Protein AF-A0A3M4PIZ4-F1 (afdb_monomer)

Solvent-accessible surface area (backbone atoms only — not comparable to full-atom values): 4672 Å² total; per-residue (Å²): 110,69,69,61,53,49,54,30,55,77,69,70,49,80,83,89,76,70,62,93,89,57,57,73,84,48,44,65,58,52,50,49,54,51,48,48,38,67,75,48,58,74,75,52,87,66,96,42,71,67,56,45,50,55,53,45,55,52,48,52,49,38,63,76,75,66,58,82,73,78,81,81,126

InterPro domains:
  IPR001584 Integrase, catalytic core [PF13333] (30-69)
  IPR012337 Ribonuclease H-like superfamily [SSF53098] (3-72)
  IPR036397 Ribonuclease H superfamily [G3DSA:3.30.420.10] (1-72)
  IPR050900 Transposase IS3/IS150/IS904 [PTHR46889] (3-72)

Foldseek 3Di:
DVVVVVVCVVVVHDDPDDDPPPCVVVVVVVVVVVCCCVVPVVVDDDPDPVSVVVSVVVVVCCVVPPDDDPDPD

Organism: Pseudomonas viridiflava (NCBI:txid33069)

Structure (mmCIF, N/CA/C/O backbone):
data_AF-A0A3M4PIZ4-F1
#
_entry.id   AF-A0A3M4PIZ4-F1
#
loop_
_atom_site.group_PDB
_atom_site.id
_atom_site.type_symbol
_atom_site.label_atom_id
_atom_site.label_alt_id
_atom_site.label_comp_id
_atom_site.label_asym_id
_atom_site.label_entity_id
_atom_site.label_seq_id
_atom_site.pdbx_PDB_ins_code
_atom_site.Cartn_x
_atom_site.Cartn_y
_atom_site.Cartn_z
_atom_site.occupancy
_atom_site.B_iso_or_equiv
_atom_site.auth_seq_id
_atom_site.auth_comp_id
_atom_site.auth_asym_id
_atom_site.auth_atom_id
_atom_site.pdbx_PDB_model_num
ATOM 1 N N . HIS A 1 1 ? 9.557 -22.313 -5.269 1.00 66.12 1 HIS A N 1
ATOM 2 C CA . HIS A 1 1 ? 8.640 -21.447 -6.057 1.00 66.12 1 HIS A CA 1
ATOM 3 C C . HIS A 1 1 ? 8.021 -22.083 -7.316 1.00 66.12 1 HIS A C 1
ATOM 5 O O . HIS A 1 1 ? 7.330 -21.374 -8.038 1.00 66.12 1 HIS A O 1
ATOM 11 N N . ALA A 1 2 ? 8.200 -23.380 -7.617 1.00 84.38 2 ALA A N 1
ATOM 12 C CA . ALA A 1 2 ? 7.684 -23.968 -8.867 1.00 84.38 2 ALA A CA 1
ATOM 13 C C . ALA A 1 2 ? 6.153 -23.845 -9.023 1.00 84.38 2 ALA A C 1
ATOM 15 O O . ALA A 1 2 ? 5.683 -23.453 -10.087 1.00 84.38 2 ALA A O 1
ATOM 16 N N . GLN A 1 3 ? 5.399 -24.061 -7.941 1.00 92.19 3 GLN A N 1
ATOM 17 C CA . GLN A 1 3 ? 3.937 -23.921 -7.924 1.00 92.19 3 GLN A CA 1
ATOM 18 C C . GLN A 1 3 ? 3.466 -22.495 -8.256 1.00 92.19 3 GLN A C 1
ATOM 20 O O . GLN A 1 3 ? 2.557 -22.316 -9.062 1.00 92.19 3 GLN A O 1
ATOM 25 N N . TYR A 1 4 ? 4.113 -21.467 -7.695 1.00 90.44 4 TYR A N 1
ATOM 26 C CA . TYR A 1 4 ? 3.765 -20.070 -7.977 1.00 90.44 4 TYR A CA 1
ATOM 27 C C . TYR A 1 4 ? 4.046 -19.703 -9.439 1.00 90.44 4 TYR A C 1
ATOM 29 O O . TYR A 1 4 ? 3.182 -19.152 -10.116 1.00 90.44 4 TYR A O 1
ATOM 37 N N . ARG A 1 5 ? 5.215 -20.095 -9.966 1.00 90.25 5 ARG A N 1
ATOM 38 C CA . ARG A 1 5 ? 5.563 -19.851 -11.374 1.00 90.25 5 ARG A CA 1
ATOM 39 C C . ARG A 1 5 ? 4.608 -20.552 -12.336 1.00 90.25 5 ARG A C 1
ATOM 41 O O . ARG A 1 5 ? 4.223 -19.958 -13.337 1.00 90.25 5 ARG A O 1
ATOM 48 N N . HIS A 1 6 ? 4.209 -21.783 -12.014 1.00 93.12 6 HIS A N 1
ATOM 49 C CA . HIS A 1 6 ? 3.220 -22.522 -12.790 1.00 93.12 6 HIS A CA 1
ATOM 50 C C . HIS A 1 6 ? 1.870 -21.795 -12.800 1.00 93.12 6 HIS A C 1
ATOM 52 O O . HIS A 1 6 ? 1.310 -21.570 -13.867 1.00 93.12 6 HIS A O 1
ATOM 58 N N . LYS A 1 7 ? 1.395 -21.323 -11.640 1.00 95.00 7 LYS A N 1
ATOM 59 C CA . LYS A 1 7 ? 0.145 -20.555 -11.536 1.00 95.00 7 LYS A CA 1
ATOM 60 C C . LYS A 1 7 ? 0.169 -19.273 -12.372 1.00 95.00 7 LYS A C 1
ATOM 62 O O . LYS A 1 7 ? -0.824 -18.956 -13.020 1.00 95.00 7 LYS A O 1
ATOM 67 N N . LEU A 1 8 ? 1.294 -18.555 -12.377 1.00 93.69 8 LEU A N 1
ATOM 68 C CA . LEU A 1 8 ? 1.472 -17.366 -13.214 1.00 93.69 8 LEU A CA 1
ATOM 69 C C . LEU A 1 8 ? 1.463 -17.721 -14.705 1.00 93.69 8 LEU A C 1
ATOM 71 O O . LEU A 1 8 ? 0.749 -17.081 -15.468 1.00 93.69 8 LEU A O 1
ATOM 75 N N . SER A 1 9 ? 2.173 -18.783 -15.100 1.00 92.31 9 SER A N 1
ATOM 76 C CA . SER A 1 9 ? 2.193 -19.265 -16.486 1.00 92.31 9 SER A CA 1
ATOM 77 C C . SER A 1 9 ? 0.805 -19.673 -16.978 1.00 92.31 9 SER A C 1
ATOM 79 O O . SER A 1 9 ? 0.420 -19.291 -18.077 1.00 92.31 9 SER A O 1
ATOM 81 N N . VAL A 1 10 ? 0.038 -20.410 -16.166 1.00 95.81 10 VAL A N 1
ATOM 82 C CA . VAL A 1 10 ? -1.336 -20.831 -16.498 1.00 95.81 10 VAL A CA 1
ATOM 83 C C . VAL A 1 10 ? -2.257 -19.624 -16.692 1.00 95.81 10 VAL A C 1
ATOM 85 O O . VAL A 1 10 ? -3.174 -19.673 -17.502 1.00 95.81 10 VAL A O 1
ATOM 88 N N . ARG A 1 11 ? -2.002 -18.521 -15.980 1.00 95.06 11 ARG A N 1
ATOM 89 C CA . ARG A 1 11 ? -2.771 -17.272 -16.087 1.00 95.06 11 ARG A CA 1
ATOM 90 C C . ARG A 1 11 ? -2.195 -16.274 -17.100 1.00 95.06 11 ARG A C 1
ATOM 92 O O . ARG A 1 11 ? -2.673 -15.147 -17.152 1.00 95.06 11 ARG A O 1
ATOM 99 N N . GLY A 1 12 ? -1.161 -16.644 -17.861 1.00 94.25 12 GLY A N 1
ATOM 100 C CA . GLY A 1 12 ? -0.513 -15.751 -18.831 1.00 94.25 12 GLY A CA 1
ATOM 101 C C . GLY A 1 12 ? 0.224 -14.557 -18.208 1.00 94.25 12 GLY A C 1
ATOM 102 O O . GLY A 1 12 ? 0.533 -13.591 -18.900 1.00 94.25 12 GLY A O 1
ATOM 103 N N . VAL A 1 13 ? 0.519 -14.597 -16.905 1.00 93.25 13 VAL A N 1
ATOM 104 C CA . VAL A 1 13 ? 1.183 -13.496 -16.197 1.00 93.25 13 VAL A CA 1
ATOM 105 C C . VAL A 1 13 ? 2.697 -13.623 -16.352 1.00 93.25 13 VAL A C 1
ATOM 107 O O . VAL A 1 13 ? 3.319 -14.555 -15.831 1.00 93.25 13 VAL A O 1
ATOM 110 N N . LYS A 1 14 ? 3.311 -12.653 -17.036 1.00 88.56 14 LYS A N 1
ATOM 111 C CA . LYS A 1 14 ? 4.770 -12.552 -17.150 1.00 88.56 14 LYS A CA 1
ATOM 112 C C . LYS A 1 14 ? 5.366 -12.093 -15.820 1.00 88.56 14 LYS A C 1
ATOM 114 O O . LYS A 1 14 ? 4.985 -11.064 -15.274 1.00 88.56 14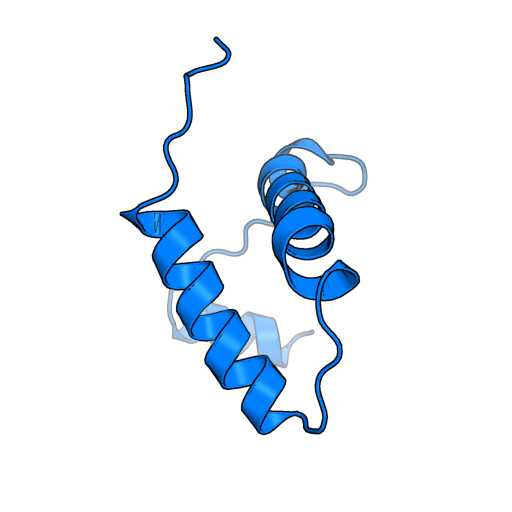 LYS A O 1
ATOM 119 N N . GLN A 1 15 ? 6.331 -12.849 -15.308 1.00 84.94 15 GLN A N 1
ATOM 120 C CA . GLN A 1 15 ? 7.070 -12.464 -14.107 1.00 84.94 15 GLN A CA 1
ATOM 121 C C . GLN A 1 15 ? 8.004 -11.292 -14.418 1.00 84.94 15 GLN A C 1
ATOM 123 O O . GLN A 1 15 ? 8.877 -11.413 -15.277 1.00 84.94 15 GLN A O 1
ATOM 128 N N . SER A 1 16 ? 7.837 -10.185 -13.695 1.00 77.44 16 SER A N 1
ATOM 129 C CA . SER A 1 16 ? 8.801 -9.086 -13.672 1.00 77.44 16 SER A CA 1
ATOM 130 C C . SER A 1 16 ? 9.790 -9.340 -12.536 1.00 77.44 16 SER A C 1
ATOM 132 O O . SER A 1 16 ? 9.547 -8.967 -11.392 1.00 77.44 16 SER A O 1
ATOM 134 N N . MET A 1 17 ? 10.854 -10.088 -12.826 1.00 76.25 17 MET A N 1
ATOM 135 C CA . MET A 1 17 ? 11.952 -10.315 -11.885 1.00 76.25 17 MET A CA 1
ATOM 136 C C . MET A 1 17 ? 13.199 -9.641 -12.436 1.00 76.25 17 MET A C 1
ATOM 138 O O . MET A 1 17 ? 13.794 -10.123 -13.403 1.00 76.25 17 MET A O 1
ATOM 142 N N . SER A 1 18 ? 13.603 -8.546 -11.810 1.00 70.81 18 SER A N 1
ATOM 143 C CA . SER A 1 18 ? 14.868 -7.894 -12.129 1.00 70.81 18 SER A CA 1
ATOM 144 C C . SER A 1 18 ? 16.036 -8.598 -11.456 1.00 70.81 18 SER A C 1
ATOM 146 O O . SER A 1 18 ? 15.872 -9.378 -10.513 1.00 70.81 18 SER A O 1
ATOM 148 N N . ARG A 1 19 ? 17.248 -8.368 -11.972 1.00 74.94 19 ARG A N 1
ATOM 149 C CA . ARG A 1 19 ? 18.461 -8.928 -11.367 1.00 74.94 19 ARG A CA 1
ATOM 150 C C . ARG A 1 19 ? 18.578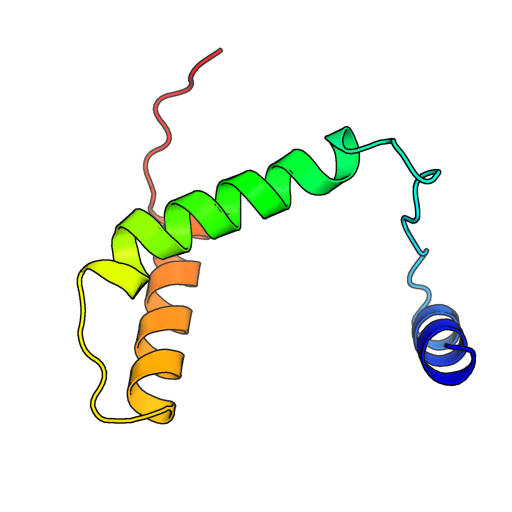 -8.447 -9.920 1.00 74.94 19 ARG A C 1
ATOM 152 O O . ARG A 1 19 ? 18.226 -7.311 -9.603 1.00 74.94 19 ARG A O 1
ATOM 159 N N . LYS A 1 20 ? 19.113 -9.307 -9.050 1.00 72.00 20 LYS A N 1
ATOM 160 C CA . LYS A 1 20 ? 19.449 -8.941 -7.669 1.00 72.00 20 LYS A CA 1
ATOM 161 C C . LYS A 1 20 ? 20.306 -7.665 -7.694 1.00 72.00 20 LYS A C 1
ATOM 163 O O . LYS A 1 20 ? 21.334 -7.651 -8.363 1.00 72.00 20 LYS A O 1
ATOM 168 N N . GLY A 1 21 ? 19.861 -6.619 -6.997 1.00 69.75 21 GLY A N 1
A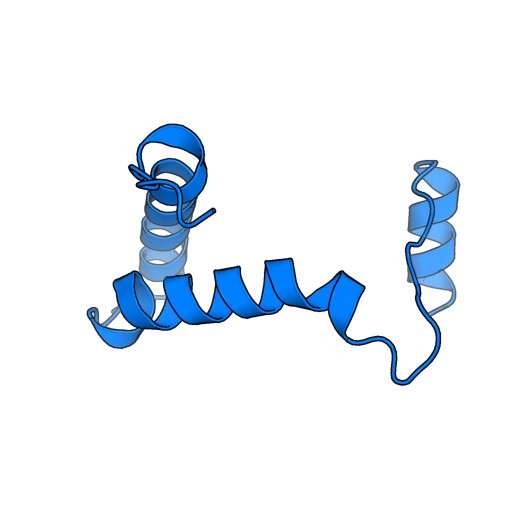TOM 169 C CA . GLY A 1 21 ? 20.514 -5.303 -6.979 1.00 69.75 21 GLY A CA 1
ATOM 170 C C . GLY A 1 21 ? 19.851 -4.222 -7.841 1.00 69.75 21 GLY A C 1
ATOM 171 O O . GLY A 1 21 ? 20.271 -3.075 -7.758 1.00 69.75 21 GLY A O 1
ATOM 172 N N . ASN A 1 22 ? 18.808 -4.537 -8.620 1.00 69.56 22 ASN A N 1
ATOM 173 C CA . ASN A 1 22 ? 18.013 -3.521 -9.312 1.00 69.56 22 ASN A CA 1
ATOM 174 C C . ASN A 1 22 ? 16.773 -3.141 -8.481 1.00 69.56 22 ASN A C 1
ATOM 176 O O . ASN A 1 22 ? 15.734 -3.791 -8.578 1.00 69.56 22 ASN A O 1
ATOM 180 N N . CYS A 1 23 ? 16.901 -2.122 -7.626 1.00 69.69 23 CYS A N 1
ATOM 181 C CA . CYS A 1 23 ? 15.826 -1.643 -6.747 1.00 69.69 23 CYS A CA 1
ATOM 182 C C . CYS A 1 23 ? 14.800 -0.745 -7.455 1.00 69.69 23 CYS A C 1
ATOM 184 O O . CYS A 1 23 ? 13.708 -0.546 -6.930 1.00 69.69 23 CYS A O 1
ATOM 186 N N . LEU A 1 24 ? 15.118 -0.232 -8.649 1.00 73.56 24 LEU A N 1
ATOM 187 C CA . LEU A 1 24 ? 14.280 0.746 -9.349 1.00 73.56 24 LEU A CA 1
ATOM 188 C C . LEU A 1 24 ? 12.887 0.196 -9.674 1.00 73.56 24 LEU A C 1
ATOM 190 O O . LEU A 1 24 ? 11.899 0.910 -9.524 1.00 73.56 24 LEU A O 1
ATOM 194 N N . ASP A 1 25 ? 12.791 -1.088 -10.025 1.00 79.31 25 ASP A N 1
ATOM 195 C CA . ASP A 1 25 ? 11.501 -1.724 -10.322 1.00 79.31 25 ASP A CA 1
ATOM 196 C C . ASP A 1 25 ? 10.624 -1.903 -9.073 1.00 79.31 25 ASP A C 1
ATOM 198 O O . ASP A 1 25 ? 9.403 -1.997 -9.181 1.00 79.31 25 ASP A O 1
ATOM 202 N N . ASN A 1 26 ? 11.232 -1.928 -7.882 1.00 84.81 26 ASN A N 1
ATOM 203 C CA . ASN A 1 26 ? 10.514 -2.023 -6.611 1.00 84.81 26 ASN A CA 1
ATOM 204 C C . ASN A 1 26 ? 10.224 -0.648 -5.989 1.00 84.81 26 ASN A C 1
ATOM 206 O O . ASN A 1 26 ? 9.362 -0.551 -5.117 1.00 84.81 26 ASN A O 1
ATOM 210 N N . ALA A 1 27 ? 10.891 0.416 -6.448 1.00 87.50 27 ALA A N 1
ATOM 211 C CA . ALA A 1 27 ? 10.821 1.748 -5.847 1.00 87.50 27 ALA A CA 1
ATOM 212 C C . ALA A 1 27 ? 9.385 2.295 -5.753 1.00 87.50 27 ALA A C 1
ATOM 214 O O . ALA A 1 27 ? 9.016 2.911 -4.755 1.00 87.50 27 ALA A O 1
ATOM 215 N N . ALA A 1 28 ? 8.540 2.030 -6.757 1.00 86.88 28 ALA A N 1
ATOM 216 C CA . ALA A 1 28 ? 7.136 2.443 -6.735 1.00 86.88 28 ALA A CA 1
ATOM 217 C C . ALA A 1 28 ? 6.346 1.763 -5.602 1.00 86.88 28 ALA A C 1
ATOM 219 O O . ALA A 1 28 ? 5.596 2.425 -4.882 1.00 86.88 28 ALA A O 1
ATOM 220 N N . MET A 1 29 ? 6.547 0.456 -5.408 1.00 91.25 29 MET A N 1
ATOM 221 C CA . MET A 1 29 ? 5.907 -0.289 -4.323 1.00 91.25 29 MET A CA 1
ATOM 222 C C . MET A 1 29 ? 6.482 0.092 -2.959 1.00 91.25 29 MET A C 1
ATOM 224 O O . MET A 1 29 ? 5.725 0.222 -2.001 1.00 91.25 29 MET A O 1
ATOM 228 N N . GLU A 1 30 ? 7.793 0.319 -2.857 1.00 92.56 30 GLU A N 1
ATOM 229 C CA . GLU A 1 30 ? 8.429 0.816 -1.630 1.00 92.56 30 GLU A CA 1
ATOM 230 C C . GLU A 1 30 ? 7.866 2.177 -1.222 1.00 92.56 30 GLU A C 1
ATOM 232 O O . GLU A 1 30 ? 7.495 2.365 -0.063 1.00 92.56 30 GLU A O 1
ATOM 237 N N . SER A 1 31 ? 7.728 3.097 -2.181 1.00 91.88 31 SER A N 1
ATOM 238 C CA . SER A 1 31 ? 7.106 4.401 -1.958 1.00 91.88 31 SER A CA 1
ATOM 239 C C . SER A 1 31 ? 5.660 4.254 -1.487 1.00 91.88 31 SER A C 1
ATOM 241 O O . SER A 1 31 ? 5.303 4.833 -0.462 1.00 91.88 31 SER A O 1
ATOM 243 N N . PHE A 1 32 ? 4.855 3.426 -2.163 1.00 93.56 32 PHE A N 1
ATOM 244 C CA . PHE A 1 32 ? 3.481 3.139 -1.745 1.00 93.56 32 PHE A CA 1
ATOM 245 C C . PHE A 1 32 ? 3.416 2.623 -0.302 1.00 93.56 32 PHE A C 1
ATOM 247 O O . PHE A 1 32 ? 2.664 3.164 0.505 1.00 93.56 32 PHE A O 1
ATOM 254 N N . PHE A 1 33 ? 4.226 1.621 0.055 1.00 95.25 33 PHE A N 1
ATOM 255 C CA . PHE A 1 33 ? 4.222 1.069 1.410 1.00 95.25 33 PHE A CA 1
ATOM 256 C C . PHE A 1 33 ? 4.715 2.065 2.460 1.00 95.25 33 PHE A C 1
ATOM 258 O O . PHE A 1 33 ? 4.222 2.037 3.588 1.00 95.25 33 PHE A O 1
ATOM 265 N N . GLY A 1 34 ? 5.663 2.938 2.112 1.00 94.94 34 GLY A N 1
ATOM 266 C CA . GLY A 1 34 ? 6.068 4.051 2.967 1.00 94.94 34 GLY A CA 1
ATOM 267 C C . GLY A 1 34 ? 4.888 4.975 3.265 1.00 94.94 34 GLY A C 1
ATOM 268 O O . GLY A 1 34 ? 4.584 5.219 4.431 1.00 94.94 34 GLY A O 1
ATOM 269 N N . THR A 1 35 ? 4.177 5.404 2.219 1.00 94.56 35 THR A N 1
ATOM 270 C CA . THR A 1 35 ? 3.013 6.291 2.328 1.00 94.56 35 THR A CA 1
ATOM 271 C C . THR A 1 35 ? 1.855 5.651 3.096 1.00 94.56 35 THR A C 1
ATOM 273 O O . THR A 1 35 ? 1.345 6.257 4.035 1.00 94.56 35 THR A O 1
ATOM 276 N N . LEU A 1 36 ? 1.492 4.405 2.777 1.00 95.81 36 LEU A N 1
ATOM 277 C CA . LEU A 1 36 ? 0.448 3.650 3.480 1.00 95.81 36 LEU A CA 1
ATOM 278 C C . LEU A 1 36 ? 0.731 3.571 4.985 1.00 95.81 36 LEU A C 1
ATOM 280 O O . LEU A 1 36 ? -0.159 3.756 5.815 1.00 95.81 36 LEU A O 1
ATOM 284 N N . LYS A 1 37 ? 1.984 3.298 5.355 1.00 95.06 37 LYS A N 1
ATOM 285 C CA . LYS A 1 37 ? 2.356 3.196 6.764 1.00 95.06 37 LYS A CA 1
ATOM 286 C C . LYS A 1 37 ? 2.244 4.538 7.480 1.00 95.06 37 LYS A C 1
ATOM 288 O O . LYS A 1 37 ? 1.661 4.590 8.558 1.00 95.06 37 LYS A O 1
ATOM 293 N N . SER A 1 38 ? 2.766 5.609 6.881 1.00 95.06 38 SER A N 1
ATOM 294 C CA . SER A 1 38 ? 2.762 6.941 7.493 1.00 95.06 38 SER A CA 1
ATOM 295 C C . SER A 1 38 ? 1.382 7.591 7.556 1.00 95.06 38 SER A C 1
ATOM 297 O O . SER A 1 38 ? 1.081 8.258 8.536 1.00 95.06 38 SER A O 1
ATOM 299 N N . GLU A 1 39 ? 0.560 7.430 6.517 1.00 93.19 39 GLU A N 1
ATOM 300 C CA . GLU A 1 39 ? -0.726 8.132 6.393 1.00 93.19 39 GLU A CA 1
ATOM 301 C C . GLU A 1 39 ? -1.902 7.343 6.986 1.00 93.19 39 GLU A C 1
ATOM 303 O O . GLU A 1 39 ? -2.936 7.930 7.290 1.00 93.19 39 GLU A O 1
ATOM 308 N N . PHE A 1 40 ? -1.773 6.023 7.148 1.00 94.00 40 PHE A N 1
ATOM 309 C CA . PHE A 1 40 ? -2.869 5.175 7.620 1.00 94.00 40 PHE A CA 1
ATOM 310 C C . PHE A 1 40 ? -2.461 4.298 8.800 1.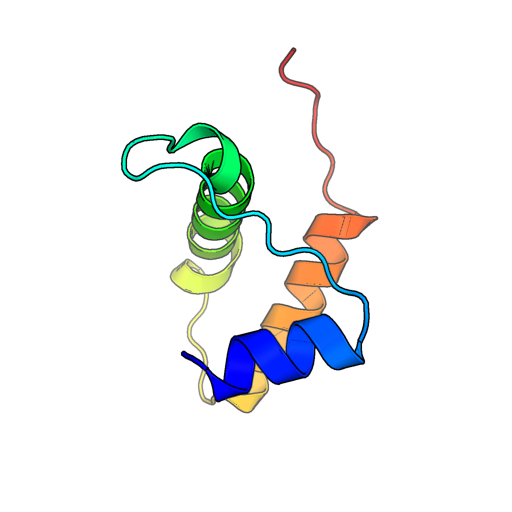00 94.00 40 PHE A C 1
ATOM 312 O O . PHE A 1 40 ? -3.037 4.419 9.879 1.00 94.00 40 PHE A O 1
ATOM 319 N N . PHE A 1 41 ? -1.457 3.437 8.622 1.00 92.62 41 PHE A N 1
ATOM 320 C CA . PHE A 1 41 ? -1.185 2.378 9.598 1.00 92.62 41 PHE A CA 1
ATOM 321 C C . PHE A 1 41 ? -0.673 2.901 10.949 1.00 92.62 41 PHE A C 1
ATOM 323 O O . PHE A 1 41 ? -1.078 2.394 11.986 1.00 92.62 41 PHE A O 1
ATOM 330 N N . TYR A 1 42 ? 0.207 3.906 10.961 1.00 93.38 42 TYR A N 1
ATOM 331 C CA . TYR A 1 42 ? 0.773 4.446 12.204 1.00 93.38 42 TYR A CA 1
ATOM 332 C C . TYR A 1 42 ? -0.121 5.471 12.909 1.00 93.38 42 TYR A C 1
ATOM 334 O O . TYR A 1 42 ? 0.136 5.796 14.065 1.00 93.38 42 TYR A O 1
ATOM 342 N N . LEU A 1 43 ? -1.157 5.983 12.239 1.00 90.94 43 LEU A N 1
ATOM 343 C CA . LEU A 1 43 ? -2.051 7.005 12.796 1.00 90.94 43 LEU A CA 1
ATOM 344 C C . LEU A 1 43 ? -3.283 6.416 13.492 1.00 90.94 43 LEU A C 1
ATOM 346 O O . LEU A 1 43 ? -4.057 7.158 14.092 1.00 90.94 43 LEU A O 1
ATOM 350 N N . LYS A 1 44 ? -3.489 5.100 13.392 1.00 89.56 44 LYS A N 1
ATOM 351 C CA . LYS A 1 44 ? -4.681 4.411 13.887 1.00 89.56 44 LYS A CA 1
ATOM 352 C C . LYS A 1 44 ? -4.286 3.190 14.710 1.00 89.56 44 LYS A C 1
ATOM 354 O O . LYS A 1 44 ? -3.303 2.518 14.410 1.00 89.56 44 LYS A O 1
ATOM 359 N N . GLN A 1 45 ? -5.073 2.898 15.739 1.00 91.94 45 GLN A N 1
ATOM 360 C CA . GLN A 1 45 ? -5.081 1.585 16.376 1.00 91.94 45 GLN A CA 1
ATOM 361 C C . GLN A 1 45 ? -6.277 0.811 15.834 1.00 91.94 45 GLN A C 1
ATOM 363 O O . GLN A 1 45 ? -7.331 1.401 15.622 1.00 91.94 45 GLN A O 1
ATOM 368 N N . PHE A 1 46 ? -6.087 -0.481 15.588 1.00 94.62 46 PHE A N 1
ATOM 369 C CA . PHE A 1 46 ? -7.131 -1.374 15.099 1.00 94.62 46 PHE A CA 1
ATOM 370 C C . PHE A 1 46 ? -7.413 -2.403 16.184 1.00 94.62 46 PHE A C 1
AT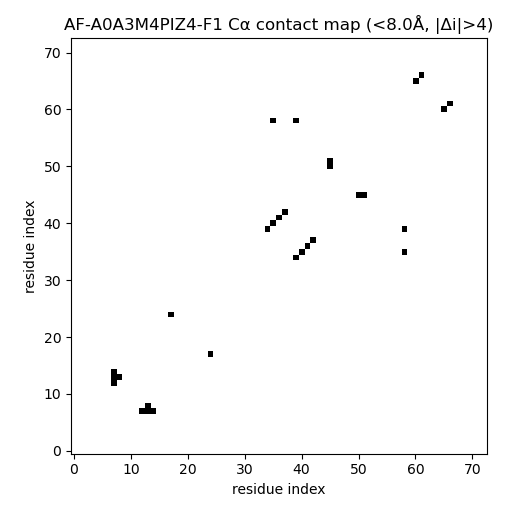OM 372 O O . PHE A 1 46 ? -6.488 -3.041 16.693 1.00 94.62 46 PHE A O 1
ATOM 379 N N . GLU A 1 47 ? -8.680 -2.574 16.524 1.00 95.25 47 GLU A N 1
ATOM 380 C CA . GLU A 1 47 ? -9.146 -3.530 17.523 1.00 95.25 47 GLU A CA 1
ATOM 381 C C . GLU A 1 47 ? -9.245 -4.946 16.938 1.00 95.25 47 GLU A C 1
ATOM 383 O O . GLU A 1 47 ? -9.224 -5.936 17.671 1.00 95.25 47 GLU A O 1
ATOM 388 N N . SER A 1 48 ? -9.310 -5.068 15.605 1.00 97.38 48 SER A N 1
ATOM 389 C CA . SER A 1 48 ? -9.362 -6.358 14.915 1.00 97.38 48 SER A CA 1
ATOM 390 C C . SER A 1 48 ? -8.710 -6.347 13.530 1.00 97.38 48 SER A C 1
ATOM 392 O O . SER A 1 48 ? -8.496 -5.310 12.902 1.00 97.38 48 SER A O 1
ATOM 394 N N . ILE A 1 49 ? -8.427 -7.548 13.013 1.00 96.12 49 ILE A N 1
ATOM 395 C CA . ILE A 1 49 ? -7.945 -7.724 11.636 1.00 96.12 49 ILE A CA 1
ATOM 396 C C . ILE A 1 49 ? -9.009 -7.292 10.618 1.00 96.12 49 ILE A C 1
ATOM 398 O O . ILE A 1 49 ? -8.657 -6.785 9.555 1.00 96.12 49 ILE A O 1
ATOM 402 N N . ASP A 1 50 ? -10.291 -7.503 10.909 1.00 97.56 50 ASP A N 1
ATOM 403 C CA . ASP A 1 50 ? -11.357 -7.166 9.966 1.00 97.56 50 ASP A CA 1
ATOM 404 C C . ASP A 1 50 ? -11.569 -5.653 9.871 1.00 97.56 50 ASP A C 1
ATOM 406 O O . ASP A 1 50 ? -11.745 -5.135 8.770 1.00 97.56 50 ASP A O 1
ATOM 410 N N . GLU A 1 51 ? -11.411 -4.930 10.981 1.00 96.81 51 GLU A N 1
ATOM 411 C CA . GLU A 1 51 ? -11.347 -3.467 10.975 1.00 96.81 51 GLU A CA 1
ATOM 412 C C . GLU A 1 51 ? -10.150 -2.956 10.158 1.00 96.81 51 GLU A C 1
ATOM 414 O O . GLU A 1 51 ? -10.302 -2.074 9.312 1.00 96.81 51 GLU A O 1
ATOM 419 N N . LEU A 1 52 ? -8.965 -3.553 10.345 1.00 96.06 52 LEU A N 1
ATOM 420 C CA . LEU A 1 52 ? -7.783 -3.211 9.551 1.00 96.06 52 LEU A CA 1
ATOM 421 C C . LEU A 1 52 ? -8.021 -3.431 8.051 1.00 96.06 52 LEU A C 1
ATOM 423 O O . LEU A 1 52 ? -7.618 -2.590 7.251 1.00 96.06 52 LEU A O 1
ATOM 427 N N . LYS A 1 53 ? -8.661 -4.539 7.656 1.00 97.06 53 LYS A N 1
ATOM 428 C CA . LYS A 1 53 ? -8.978 -4.818 6.245 1.00 97.06 53 LYS A CA 1
ATOM 429 C C . LYS A 1 53 ? -9.938 -3.783 5.671 1.00 97.06 53 LYS A C 1
ATOM 431 O O . LYS A 1 53 ? -9.641 -3.238 4.616 1.00 97.06 53 LYS A O 1
ATOM 436 N N . ALA A 1 54 ? -11.031 -3.486 6.375 1.00 96.94 54 ALA A N 1
ATOM 437 C CA . ALA A 1 54 ? -12.007 -2.499 5.924 1.00 96.94 54 A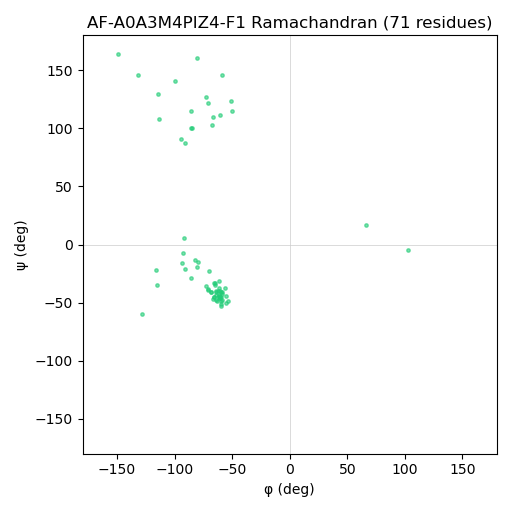LA A CA 1
ATOM 438 C C . ALA A 1 54 ? -11.357 -1.118 5.739 1.00 96.94 54 ALA A C 1
ATOM 440 O O . ALA A 1 54 ? -11.474 -0.508 4.678 1.00 96.94 54 ALA A O 1
ATOM 441 N N . GLY A 1 55 ? -10.572 -0.669 6.725 1.00 96.31 55 GLY A N 1
ATOM 442 C CA . GLY A 1 55 ? -9.842 0.593 6.616 1.00 96.31 55 GLY A CA 1
ATOM 443 C C . GLY A 1 55 ? -8.773 0.583 5.517 1.00 96.31 55 GLY A C 1
ATOM 444 O O . GLY A 1 55 ? -8.527 1.612 4.889 1.00 96.31 55 GLY A O 1
ATOM 445 N N . LEU A 1 56 ? -8.132 -0.563 5.266 1.00 96.44 56 LEU A N 1
ATOM 446 C CA . LEU A 1 56 ? -7.155 -0.708 4.189 1.00 96.44 56 LEU A CA 1
ATOM 447 C C . LEU A 1 56 ? -7.822 -0.615 2.811 1.00 96.44 56 LEU A C 1
ATOM 449 O O . LEU A 1 56 ? -7.270 0.043 1.932 1.00 96.44 56 LEU A O 1
ATOM 453 N N . ASP A 1 57 ? -8.995 -1.223 2.629 1.00 97.19 57 ASP A N 1
ATOM 454 C CA . ASP A 1 57 ? -9.768 -1.139 1.385 1.00 97.19 57 ASP A CA 1
ATOM 455 C C . ASP A 1 57 ? -10.174 0.314 1.086 1.00 97.19 57 ASP A C 1
ATOM 457 O O . ASP A 1 57 ? -9.969 0.801 -0.031 1.00 97.19 57 ASP A O 1
ATOM 461 N N . GLU A 1 58 ? -10.650 1.042 2.101 1.00 95.88 58 GLU A N 1
ATOM 462 C CA . GLU A 1 58 ? -10.946 2.477 1.997 1.00 95.88 58 GLU A CA 1
ATOM 463 C C . GLU A 1 58 ? -9.698 3.296 1.649 1.00 95.88 58 GLU A C 1
ATOM 465 O O . GLU A 1 58 ? -9.726 4.132 0.743 1.00 95.88 58 GLU A O 1
ATOM 470 N N . TYR A 1 59 ? -8.575 3.040 2.327 1.00 95.56 59 TYR A N 1
ATOM 471 C CA . TYR A 1 59 ? -7.332 3.755 2.053 1.00 95.56 59 TYR A CA 1
ATOM 472 C C . TYR A 1 59 ? -6.814 3.487 0.634 1.00 95.56 59 TYR A C 1
ATOM 474 O O . TYR A 1 59 ? -6.343 4.408 -0.031 1.00 95.56 59 TYR A O 1
ATOM 482 N N . ILE A 1 60 ? -6.901 2.246 0.146 1.00 96.00 60 ILE A N 1
ATOM 483 C CA . ILE A 1 60 ? -6.500 1.892 -1.222 1.00 96.00 60 ILE A CA 1
ATOM 484 C C . ILE A 1 60 ? -7.384 2.616 -2.240 1.00 96.00 60 ILE A C 1
ATOM 486 O O . ILE A 1 60 ? -6.864 3.106 -3.246 1.00 96.00 60 ILE A O 1
ATOM 490 N N . HIS A 1 61 ? -8.692 2.714 -1.984 1.00 96.06 61 HIS A N 1
ATOM 491 C CA . HIS A 1 61 ? -9.596 3.487 -2.832 1.00 96.06 61 HIS A CA 1
ATOM 492 C C . HIS A 1 61 ? -9.175 4.959 -2.881 1.00 96.06 61 HIS A C 1
ATOM 494 O O . HIS A 1 61 ? -8.888 5.475 -3.963 1.00 96.06 61 HIS A O 1
ATOM 500 N N . TYR A 1 62 ? -9.012 5.587 -1.714 1.00 94.94 62 TYR A N 1
ATOM 501 C CA . TYR A 1 62 ? -8.535 6.964 -1.598 1.00 94.94 62 TYR A CA 1
ATOM 502 C C . TYR A 1 62 ? -7.203 7.173 -2.333 1.00 94.94 62 TYR A C 1
ATOM 504 O O . TYR A 1 62 ? -7.070 8.096 -3.136 1.00 94.94 62 TYR A O 1
ATOM 512 N N . TYR A 1 63 ? -6.216 6.298 -2.115 1.00 93.62 63 TYR A N 1
ATOM 513 C CA . TYR A 1 63 ? -4.889 6.415 -2.722 1.00 93.62 63 TYR A CA 1
ATOM 514 C C . TYR A 1 63 ? -4.940 6.372 -4.256 1.00 93.62 63 TYR A C 1
ATOM 516 O O . TYR A 1 63 ? -4.202 7.110 -4.913 1.00 93.62 63 TYR A O 1
ATOM 524 N N . ASN A 1 64 ? -5.791 5.511 -4.823 1.00 92.38 64 ASN A N 1
ATOM 525 C CA . ASN A 1 64 ? -5.875 5.290 -6.267 1.00 92.38 64 ASN A CA 1
ATOM 526 C C . ASN A 1 64 ? -6.798 6.274 -6.997 1.00 92.38 64 ASN A C 1
ATOM 528 O O . ASN A 1 64 ? -6.566 6.532 -8.179 1.00 92.38 64 ASN A O 1
ATOM 532 N N . HIS A 1 65 ? -7.834 6.794 -6.333 1.00 92.88 65 HIS A N 1
ATOM 533 C CA . HIS A 1 65 ? -8.894 7.565 -6.989 1.00 92.88 65 HIS A CA 1
ATOM 534 C C . HIS A 1 65 ? -8.967 9.028 -6.543 1.00 92.88 65 HIS A C 1
ATOM 536 O O . HIS A 1 65 ? -9.212 9.894 -7.381 1.00 92.88 65 HIS A O 1
ATOM 542 N N . ASP A 1 66 ? -8.678 9.319 -5.27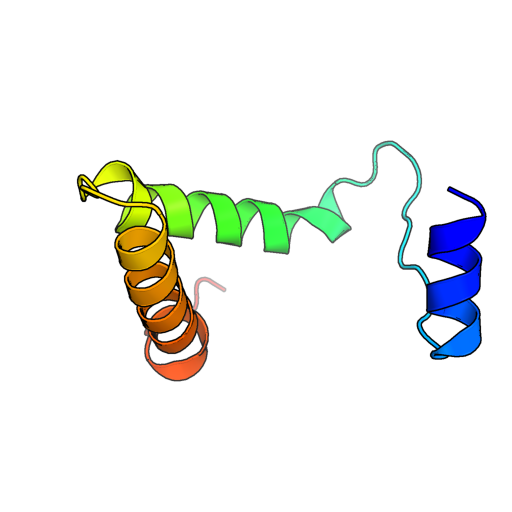3 1.00 91.56 66 ASP A N 1
ATOM 543 C CA . ASP A 1 66 ? -8.994 10.622 -4.667 1.00 91.56 66 ASP A CA 1
ATOM 544 C C . ASP A 1 66 ? -7.753 11.414 -4.237 1.00 91.56 66 ASP A C 1
ATOM 546 O O . ASP A 1 66 ? -7.794 12.638 -4.080 1.00 91.56 66 ASP A O 1
ATOM 550 N N . ARG A 1 67 ? -6.620 10.734 -4.028 1.00 86.38 67 ARG A N 1
ATOM 551 C CA . ARG A 1 67 ? -5.391 11.351 -3.525 1.00 86.38 67 ARG A CA 1
ATOM 552 C C . ARG A 1 67 ? -4.831 12.336 -4.547 1.00 86.38 67 ARG A C 1
ATOM 554 O O . ARG A 1 67 ? -4.240 11.959 -5.560 1.00 86.38 67 ARG A O 1
ATOM 561 N N . ILE A 1 68 ? -4.922 13.622 -4.223 1.00 81.31 68 ILE A N 1
ATOM 562 C CA .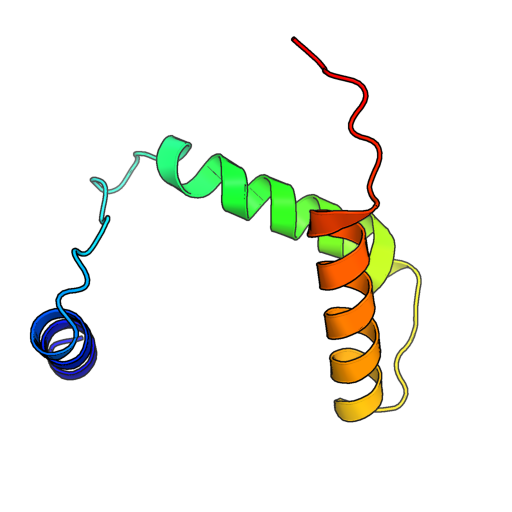 ILE A 1 68 ? -4.336 14.698 -5.025 1.00 81.31 68 ILE A CA 1
ATOM 563 C C . ILE A 1 68 ? -2.808 14.593 -4.954 1.00 81.31 68 ILE A C 1
ATOM 565 O O . ILE A 1 68 ? -2.176 14.990 -3.976 1.00 81.31 68 ILE A O 1
ATOM 569 N N . LYS A 1 69 ? -2.183 14.071 -6.013 1.00 69.81 69 LYS A N 1
ATOM 570 C CA . LYS A 1 69 ? -0.740 14.225 -6.228 1.00 69.81 69 LYS A CA 1
ATOM 571 C C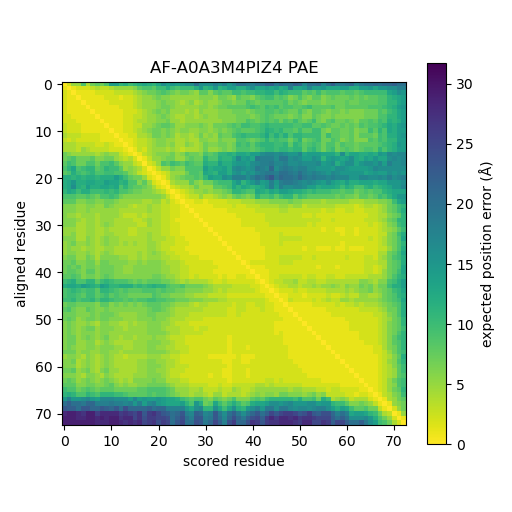 . LYS A 1 69 ? -0.495 15.559 -6.925 1.00 69.81 69 LYS A C 1
ATOM 573 O O . LYS A 1 69 ? -0.632 15.663 -8.142 1.00 69.81 69 LYS A O 1
ATOM 578 N N . LEU A 1 70 ? -0.085 16.570 -6.161 1.00 60.12 70 LEU A N 1
ATOM 579 C CA . LEU A 1 70 ? 0.624 17.709 -6.742 1.00 60.12 70 LEU A CA 1
ATOM 580 C C . LEU A 1 70 ? 1.904 17.138 -7.364 1.00 60.12 70 LEU A C 1
ATOM 582 O O . LEU A 1 70 ? 2.739 16.587 -6.649 1.00 60.12 70 LEU A O 1
ATOM 586 N N . LYS A 1 71 ? 2.000 17.147 -8.698 1.00 52.69 71 LYS A N 1
ATOM 587 C CA . LYS A 1 71 ? 3.167 16.632 -9.426 1.00 52.69 71 LYS A CA 1
ATOM 588 C C . LYS A 1 71 ? 4.446 17.238 -8.838 1.00 52.69 71 LYS A C 1
ATOM 590 O O . LYS A 1 71 ? 4.664 18.438 -8.966 1.00 52.69 71 LYS A O 1
ATOM 595 N N . LEU A 1 72 ? 5.297 16.405 -8.247 1.00 52.84 72 LEU A N 1
ATOM 596 C CA . LEU A 1 72 ? 6.731 16.665 -8.219 1.00 52.84 72 LEU A CA 1
ATOM 597 C C . LEU A 1 72 ? 7.262 16.096 -9.534 1.00 52.84 72 LEU A C 1
ATOM 599 O O . LEU A 1 72 ? 7.320 14.877 -9.700 1.00 52.84 72 LEU A O 1
ATOM 603 N N . ASN A 1 73 ? 7.484 17.000 -10.492 1.00 39.03 73 ASN A N 1
ATOM 604 C CA . ASN A 1 73 ? 8.302 16.727 -11.673 1.00 39.03 73 ASN A CA 1
ATOM 605 C C . ASN A 1 73 ? 9.748 16.479 -11.243 1.00 39.03 73 ASN A C 1
ATOM 607 O O . ASN A 1 73 ? 10.192 17.182 -10.305 1.00 39.03 73 ASN A O 1
#

pLDDT: mean 87.35, std 12.21, range [39.03, 97.56]

Sequence (73 aa):
HAQYRHKLSVRGVKQSMSRKGNCLDNAAMESFFGTLKSEFFYLKQFESIDELKAGLDEYIHYYNHDRIKLKLN

Radius of gyration: 16.48 Å; Cα contacts (8 Å, |Δi|>4): 15; chains: 1; bounding box: 32×42×36 Å

Secondary structure (DSSP, 8-state):
-HHHHHHHHHTT-----PPTT--HHHHHHHHHHHHHHHHTGGG---SSHHHHHHHHHHHHHIIIII-------

Mean predicted aligned error: 6.65 Å